Protein AF-A0A850CGN0-F1 (afdb_monomer_lite)

Organism: NCBI:txid1076443

pLDDT: mean 95.39, std 3.35, range [82.81, 98.62]

Secondary structure (DSSP, 8-state):
-EEE-SSS-EEEETTEE----TTHHHHHHHHHHHSTTSPEEHHHHHHHHHTT---TTHHHHHHHHHHHHHHHHHHTT---EEEETTEEEE---TTSBHHHHHHHHHHHHHHHHHTT-HHHHHHHHHHHHTT--SSTTTT--SHHHHHHHHHHHHHHHHHHHHHHHHHHHH-

InterPro domains:
  IPR005158 Bacterial transcriptional activator domain [PF03704] (97-170)
  IPR011990 Tetratricopeptide-like helical domain superfamily [G3DSA:1.25.40.10] (95-171)
  IPR011990 Tetratricopeptide-like helical domain superfamily [SSF48452] (92-170)
  IPR016032 Signal transduction response regulator, C-terminal effector [SSF46894] (2-90)
  IPR036388 Winged helix-like DNA-binding domain superfamily [G3DSA:1.10.10.10] (1-93)
  IPR051677 AfsR/DnrI/RedD regulatory protein [PTHR35807] (2-170)

Radius of gyration: 17.76 Å; chains: 1; bounding box: 46×35×52 Å

Sequence (171 aa):
MDFGILGPLQLAWDGLPVPLPGRTLPRLFAVLLLEPGSVIPLHRLVDAVWDDDPPATAKRQIQNTVATARGLLLRAGTSELETVGDGYRLRVGPEKLDSLRFQRAARIAREQVAASEPEAALESLREALDLWRGPALAGLTGRLIEAGALRWDEERAAAEEARAELELRLA

Structure (mmCIF, N/CA/C/O backbone):
data_AF-A0A850CGN0-F1
#
_entry.id   AF-A0A850CGN0-F1
#
loop_
_atom_site.group_PDB
_atom_site.id
_atom_site.type_symbol
_atom_site.label_atom_id
_atom_site.label_alt_id
_atom_site.label_comp_id
_atom_site.label_asym_id
_atom_site.label_entity_id
_atom_site.label_seq_id
_atom_site.pdbx_PDB_ins_code
_atom_site.Cartn_x
_atom_site.Cartn_y
_atom_site.Cartn_z
_atom_site.occupancy
_atom_site.B_iso_or_equiv
_atom_site.auth_seq_id
_atom_site.auth_comp_id
_atom_site.auth_asym_id
_atom_site.auth_atom_id
_atom_site.pdbx_PDB_model_num
ATOM 1 N N . MET A 1 1 ? 2.642 14.348 -3.527 1.00 91.62 1 MET A N 1
ATOM 2 C CA . MET A 1 1 ? 2.214 13.058 -4.097 1.00 91.62 1 MET A CA 1
ATOM 3 C C . MET A 1 1 ? 1.645 12.211 -2.977 1.00 91.62 1 MET A C 1
ATOM 5 O O . MET A 1 1 ? 2.331 12.038 -1.974 1.00 91.62 1 MET A O 1
ATOM 9 N N . ASP A 1 2 ? 0.423 11.733 -3.151 1.00 94.75 2 ASP A N 1
ATOM 10 C CA . ASP A 1 2 ? -0.291 10.829 -2.256 1.00 94.75 2 ASP A CA 1
ATOM 11 C C . ASP A 1 2 ? -0.585 9.532 -3.023 1.00 94.75 2 ASP A C 1
ATOM 13 O O . ASP A 1 2 ? -0.814 9.547 -4.236 1.00 94.75 2 ASP A O 1
ATOM 17 N N . PHE A 1 3 ? -0.524 8.409 -2.321 1.00 97.44 3 PHE A N 1
ATOM 18 C CA . PHE A 1 3 ? -0.605 7.064 -2.871 1.00 97.44 3 PHE A CA 1
ATOM 19 C C . PHE A 1 3 ? -1.721 6.289 -2.180 1.00 97.44 3 PHE A C 1
ATOM 21 O O . PHE A 1 3 ? -1.909 6.400 -0.966 1.00 97.44 3 PHE A O 1
ATOM 28 N N . GLY A 1 4 ? -2.428 5.476 -2.957 1.00 97.88 4 GLY A N 1
ATOM 29 C CA . GLY A 1 4 ? -3.503 4.645 -2.452 1.00 97.88 4 GLY A CA 1
ATOM 30 C C . GLY A 1 4 ? -3.446 3.220 -2.982 1.00 97.88 4 GLY A C 1
ATOM 31 O O . GLY A 1 4 ? -3.574 3.020 -4.191 1.00 97.88 4 GLY A O 1
ATOM 32 N N . ILE A 1 5 ? -3.323 2.242 -2.086 1.00 98.38 5 ILE A N 1
ATOM 33 C CA . ILE A 1 5 ? -3.347 0.803 -2.391 1.00 98.38 5 ILE A CA 1
ATOM 34 C C . ILE A 1 5 ? -4.506 0.050 -1.720 1.00 98.38 5 ILE A C 1
ATOM 36 O O . ILE A 1 5 ? -4.766 -1.092 -2.093 1.00 98.38 5 ILE A O 1
ATOM 40 N N . LEU A 1 6 ? -5.223 0.673 -0.777 1.00 98.50 6 LEU A N 1
ATOM 41 C CA . LEU A 1 6 ? -6.390 0.099 -0.093 1.00 98.50 6 LEU A CA 1
ATOM 42 C C . LEU A 1 6 ? -7.649 0.236 -0.966 1.00 98.50 6 LEU A C 1
ATOM 44 O O . LEU A 1 6 ? -8.548 1.029 -0.697 1.00 98.50 6 LEU A O 1
ATOM 48 N N . GLY A 1 7 ? -7.652 -0.456 -2.099 1.00 98.38 7 GLY A N 1
ATOM 49 C CA . GLY A 1 7 ? -8.590 -0.287 -3.208 1.00 98.38 7 GLY A CA 1
ATOM 50 C C . GLY A 1 7 ? -7.841 -0.285 -4.545 1.00 98.38 7 GLY A C 1
ATOM 51 O O . GLY A 1 7 ? -6.641 -0.575 -4.576 1.00 98.38 7 GLY A O 1
ATOM 52 N N . PRO A 1 8 ? -8.485 0.107 -5.660 1.00 97.69 8 PRO A N 1
ATOM 53 C CA . PRO A 1 8 ? -7.776 0.323 -6.918 1.00 97.69 8 PRO A CA 1
ATOM 54 C C . PRO A 1 8 ? -6.591 1.279 -6.735 1.00 97.69 8 PRO A C 1
ATOM 56 O O . PRO A 1 8 ? -6.712 2.301 -6.043 1.00 97.69 8 PRO A O 1
ATOM 59 N N . LEU A 1 9 ? -5.456 0.955 -7.365 1.00 98.12 9 LEU A N 1
ATOM 60 C CA . LEU A 1 9 ? -4.240 1.763 -7.270 1.00 98.12 9 LEU A CA 1
ATOM 61 C C . LEU A 1 9 ? -4.525 3.209 -7.700 1.00 98.12 9 LEU A C 1
ATOM 63 O O . LEU A 1 9 ? -4.969 3.457 -8.822 1.00 98.12 9 LEU A O 1
ATOM 67 N N . GLN A 1 10 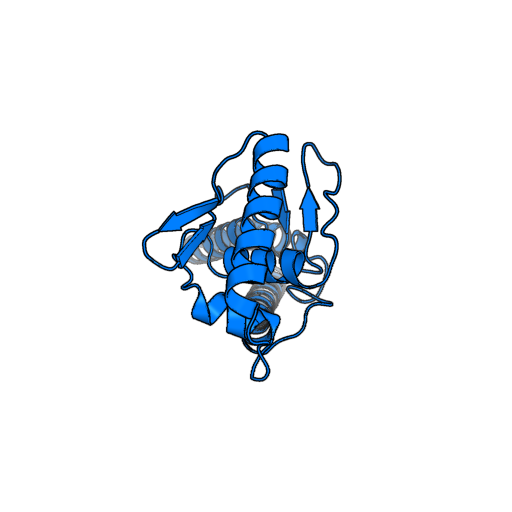? -4.227 4.161 -6.820 1.00 96.69 10 GLN A N 1
ATOM 68 C CA . GLN A 1 10 ? -4.383 5.589 -7.082 1.00 96.69 10 GLN A CA 1
ATOM 69 C C . GLN A 1 10 ? -3.118 6.356 -6.715 1.00 96.69 10 GLN A C 1
ATOM 71 O O . GLN A 1 10 ? -2.491 6.103 -5.689 1.00 96.69 10 GLN A O 1
ATOM 76 N N . LEU A 1 11 ? -2.769 7.322 -7.561 1.00 96.00 11 LEU A N 1
ATOM 77 C CA . LEU A 1 11 ? -1.789 8.360 -7.271 1.00 96.00 11 LEU A CA 1
ATOM 78 C C . LEU A 1 11 ? -2.486 9.705 -7.431 1.00 96.00 11 LEU A C 1
ATOM 80 O O . LEU A 1 11 ? -3.244 9.899 -8.385 1.00 96.00 11 LEU A O 1
ATOM 84 N N . ALA A 1 12 ? -2.200 10.634 -6.530 1.00 94.62 12 ALA A N 1
ATOM 85 C CA . ALA A 1 12 ? -2.693 11.998 -6.603 1.00 94.62 12 ALA A CA 1
ATOM 86 C C . ALA A 1 12 ? -1.579 13.007 -6.315 1.00 94.62 12 ALA A C 1
ATOM 88 O O . ALA A 1 12 ? -0.676 12.769 -5.509 1.00 94.62 12 ALA A O 1
ATOM 89 N N . TRP A 1 13 ? -1.648 14.162 -6.964 1.00 93.12 13 TRP A N 1
ATOM 90 C CA . TRP A 1 13 ? -0.795 15.306 -6.673 1.00 93.12 13 TRP A CA 1
ATOM 91 C C . TRP A 1 13 ? -1.665 16.552 -6.556 1.00 93.12 13 TRP A C 1
ATOM 93 O O . TRP A 1 13 ? -2.473 16.821 -7.439 1.00 93.12 13 TRP A O 1
ATOM 103 N N . ASP A 1 14 ? -1.549 17.253 -5.426 1.00 90.75 14 ASP A N 1
ATOM 104 C CA . ASP A 1 14 ? -2.392 18.397 -5.059 1.00 90.75 14 ASP A CA 1
ATOM 105 C C . ASP A 1 14 ? -3.897 18.097 -5.211 1.00 90.75 14 ASP A C 1
ATOM 107 O O . ASP A 1 14 ? -4.679 18.895 -5.719 1.00 90.75 14 ASP A O 1
ATOM 111 N N . GLY A 1 15 ? -4.293 16.886 -4.794 1.00 89.62 15 GLY A N 1
ATOM 112 C CA . GLY A 1 15 ? -5.669 16.385 -4.870 1.00 89.62 15 GLY A CA 1
ATOM 113 C C . GLY A 1 15 ? -6.122 15.927 -6.262 1.00 89.62 15 GLY A C 1
ATOM 114 O O . GLY A 1 15 ? -7.203 15.357 -6.387 1.00 89.62 15 GLY A O 1
ATOM 115 N N . LEU A 1 16 ? -5.310 16.122 -7.304 1.00 91.69 16 LEU A N 1
ATOM 116 C CA . LEU A 1 16 ? -5.644 15.731 -8.672 1.00 91.69 16 LEU A CA 1
ATOM 117 C C . LEU A 1 16 ? -5.103 14.333 -9.006 1.00 91.69 16 LEU A C 1
ATOM 119 O O . LEU A 1 16 ? -3.930 14.058 -8.736 1.00 91.69 16 LEU A O 1
ATOM 123 N N . PRO A 1 17 ? -5.907 13.452 -9.633 1.00 92.81 17 PRO A N 1
ATOM 124 C CA . PRO A 1 17 ? -5.445 12.134 -10.057 1.00 92.81 17 PRO A CA 1
ATOM 125 C C . PRO A 1 17 ? -4.271 12.209 -11.039 1.00 92.81 17 PRO A C 1
ATOM 127 O O . PRO A 1 17 ? -4.301 12.964 -12.011 1.00 92.81 17 PRO A O 1
ATOM 130 N N . VAL A 1 18 ? -3.261 11.365 -10.826 1.00 93.56 18 VAL A N 1
ATOM 131 C CA . VAL A 1 18 ? -2.123 11.184 -11.734 1.00 93.56 18 VAL A CA 1
ATOM 132 C C . VAL A 1 18 ? -2.347 9.912 -12.561 1.00 93.56 18 VAL A C 1
ATOM 134 O O . VAL A 1 18 ? -2.350 8.815 -11.998 1.00 93.56 18 VAL A O 1
ATOM 137 N N . PRO A 1 19 ? -2.517 10.012 -13.894 1.00 91.56 19 PRO A N 1
ATOM 138 C CA . PRO A 1 19 ? -2.710 8.841 -14.741 1.00 91.56 19 PRO A CA 1
ATOM 139 C C . PRO A 1 19 ? -1.497 7.908 -14.733 1.00 91.56 19 PRO A C 1
ATOM 141 O O . PRO A 1 19 ? -0.351 8.348 -14.843 1.00 91.56 19 PRO A O 1
ATOM 144 N N . LEU A 1 20 ? -1.767 6.604 -14.692 1.00 93.62 20 LEU A N 1
ATOM 145 C CA . LEU A 1 20 ? -0.767 5.543 -14.779 1.00 93.62 20 LEU A CA 1
ATOM 146 C C . LEU A 1 20 ? -0.921 4.785 -16.105 1.00 93.62 20 LEU A C 1
ATOM 148 O O . LEU A 1 20 ? -1.579 3.745 -16.144 1.00 93.62 20 LEU A O 1
ATOM 152 N N . PRO A 1 21 ? -0.373 5.303 -17.219 1.00 89.50 21 PRO A N 1
ATOM 153 C CA . PRO A 1 21 ? -0.543 4.675 -18.521 1.00 89.50 21 PRO A CA 1
ATOM 154 C C . PRO A 1 21 ? 0.196 3.338 -18.634 1.00 89.50 21 PRO A C 1
ATOM 156 O O . PRO A 1 21 ? 1.272 3.129 -18.068 1.00 89.50 21 PRO A O 1
ATOM 159 N N . GLY A 1 22 ? -0.351 2.466 -19.480 1.00 90.38 22 GLY A N 1
ATOM 160 C CA . GLY A 1 22 ? 0.255 1.184 -19.818 1.00 90.38 22 GLY A CA 1
ATOM 161 C C . GLY A 1 22 ? 0.178 0.155 -18.690 1.00 90.38 22 GLY A C 1
ATOM 162 O O . GLY A 1 22 ? -0.403 0.376 -17.633 1.00 90.38 22 GLY A O 1
ATOM 163 N N . ARG A 1 23 ? 0.762 -1.020 -18.938 1.00 89.44 23 ARG A N 1
ATOM 164 C CA . ARG A 1 23 ? 0.654 -2.162 -18.017 1.00 89.44 23 ARG A CA 1
ATOM 165 C C . ARG A 1 23 ? 1.739 -2.209 -16.941 1.00 89.44 23 ARG A C 1
ATOM 167 O O . ARG A 1 23 ? 1.517 -2.805 -15.892 1.00 89.44 23 ARG A O 1
ATOM 174 N N . THR A 1 24 ? 2.915 -1.650 -17.231 1.00 94.06 24 THR A N 1
ATOM 175 C CA . THR A 1 24 ? 4.124 -1.816 -16.409 1.00 94.06 24 THR A CA 1
ATOM 176 C C . THR A 1 24 ? 4.192 -0.790 -15.289 1.00 94.06 24 THR A C 1
ATOM 178 O O . THR A 1 24 ? 4.579 -1.128 -14.178 1.00 94.06 24 THR A O 1
ATOM 181 N N . LEU A 1 25 ? 3.782 0.450 -15.557 1.00 95.81 25 LEU A N 1
ATOM 182 C CA . LEU A 1 25 ? 3.844 1.548 -14.600 1.00 95.81 25 LEU A CA 1
ATOM 183 C C . LEU A 1 25 ? 2.954 1.342 -13.361 1.00 95.81 25 LEU A C 1
ATOM 185 O O . LEU A 1 25 ? 3.491 1.454 -12.258 1.00 95.81 25 LEU A O 1
ATOM 189 N N . PRO A 1 26 ? 1.653 1.000 -13.477 1.00 96.44 26 PRO A N 1
ATOM 190 C CA . PRO A 1 26 ? 0.844 0.716 -12.293 1.00 96.44 26 PRO A CA 1
ATOM 191 C C . PRO A 1 26 ? 1.370 -0.488 -11.505 1.00 96.44 26 PRO A C 1
ATOM 193 O O . PRO A 1 26 ? 1.420 -0.435 -10.282 1.00 96.44 26 PRO A O 1
ATOM 196 N N . ARG A 1 27 ? 1.858 -1.537 -12.181 1.00 96.31 27 ARG A N 1
ATOM 197 C CA . ARG A 1 27 ? 2.465 -2.699 -11.511 1.00 96.31 27 ARG A CA 1
ATOM 198 C C . ARG A 1 27 ? 3.752 -2.338 -10.769 1.00 96.31 27 ARG A C 1
ATOM 200 O O . ARG A 1 27 ? 3.916 -2.739 -9.626 1.00 96.31 27 ARG A O 1
ATOM 207 N N . LEU A 1 28 ? 4.627 -1.528 -11.369 1.00 96.25 28 LEU A N 1
ATOM 208 C CA . LEU A 1 28 ? 5.837 -1.028 -10.711 1.00 96.25 28 LEU A CA 1
ATOM 209 C C . LEU A 1 28 ? 5.493 -0.301 -9.403 1.00 96.25 28 LEU A C 1
ATOM 211 O O . LEU A 1 28 ? 6.085 -0.599 -8.369 1.00 96.25 28 LEU A O 1
ATOM 215 N N . PHE A 1 29 ? 4.532 0.627 -9.441 1.00 97.12 29 PHE A N 1
ATOM 216 C CA . PHE A 1 29 ? 4.096 1.336 -8.239 1.00 97.12 29 PHE A CA 1
ATOM 217 C C . PHE A 1 29 ? 3.452 0.398 -7.221 1.00 97.12 29 PHE A C 1
ATOM 219 O O . PHE A 1 29 ? 3.810 0.474 -6.054 1.00 97.12 29 PHE A O 1
ATOM 226 N N . ALA A 1 30 ? 2.570 -0.509 -7.645 1.00 97.44 30 ALA A N 1
ATOM 227 C CA . ALA A 1 30 ? 1.932 -1.475 -6.755 1.00 97.44 30 ALA A CA 1
ATOM 228 C C . ALA A 1 30 ? 2.962 -2.258 -5.927 1.00 97.44 30 ALA A C 1
ATOM 230 O O . ALA A 1 30 ? 2.885 -2.271 -4.705 1.00 97.44 30 ALA A O 1
ATOM 231 N N . VAL A 1 31 ? 3.984 -2.826 -6.572 1.00 96.69 31 VAL A N 1
ATOM 232 C CA . VAL A 1 31 ? 5.023 -3.606 -5.881 1.00 96.69 31 VAL A CA 1
ATOM 233 C C . VAL A 1 31 ? 5.847 -2.754 -4.922 1.00 96.69 31 VAL A C 1
ATOM 235 O O . VAL A 1 31 ? 6.117 -3.171 -3.800 1.00 96.69 31 VAL A O 1
ATOM 238 N N . LEU A 1 32 ? 6.245 -1.556 -5.351 1.00 97.00 32 LEU A N 1
ATOM 239 C CA . LEU A 1 32 ? 7.034 -0.648 -4.519 1.00 97.00 32 LEU A CA 1
ATOM 240 C C . LEU A 1 32 ? 6.237 -0.117 -3.316 1.00 97.00 32 LEU A C 1
ATOM 242 O O . LEU A 1 32 ? 6.823 0.145 -2.271 1.00 97.00 32 LEU A O 1
ATOM 246 N N . LEU A 1 33 ? 4.921 0.050 -3.459 1.00 97.50 33 LEU A N 1
ATOM 247 C CA . LEU A 1 33 ? 4.027 0.556 -2.413 1.00 97.50 33 LEU A CA 1
ATOM 248 C C . LEU A 1 33 ? 3.526 -0.541 -1.466 1.00 97.50 33 LEU A C 1
ATOM 250 O O . LEU A 1 33 ? 3.124 -0.222 -0.353 1.00 97.50 33 LEU A O 1
ATOM 254 N N . LEU A 1 34 ? 3.569 -1.814 -1.872 1.00 96.62 34 LEU A N 1
ATOM 255 C CA . LEU A 1 34 ? 3.325 -2.951 -0.977 1.00 96.62 34 LEU A CA 1
ATOM 256 C C . LEU A 1 34 ? 4.417 -3.086 0.096 1.00 96.62 34 LEU A C 1
ATOM 258 O O . LEU A 1 34 ? 4.138 -3.550 1.198 1.00 96.62 34 LEU A O 1
ATOM 262 N N . GLU A 1 35 ? 5.645 -2.663 -0.212 1.00 93.25 35 GLU A N 1
ATOM 263 C CA . GLU A 1 35 ? 6.789 -2.674 0.706 1.00 93.25 35 GLU A CA 1
ATOM 264 C C . GLU A 1 35 ? 7.497 -1.298 0.696 1.00 93.25 35 GLU A C 1
ATOM 266 O O . GLU A 1 35 ? 8.640 -1.180 0.234 1.00 93.25 35 GLU A O 1
ATOM 271 N N . PRO A 1 36 ? 6.831 -0.227 1.177 1.00 94.56 36 PRO A N 1
ATOM 272 C CA . PRO A 1 36 ? 7.339 1.136 1.061 1.00 94.56 36 PRO A CA 1
ATOM 273 C C . PRO A 1 36 ? 8.664 1.289 1.822 1.00 94.56 36 PRO A C 1
ATOM 275 O O . PRO A 1 36 ? 8.798 0.878 2.972 1.00 94.56 36 PRO A O 1
ATOM 278 N N . GLY A 1 37 ? 9.665 1.891 1.178 1.00 95.12 37 GLY A N 1
ATOM 279 C CA . GLY A 1 37 ? 11.010 2.073 1.732 1.00 95.12 37 GLY A CA 1
ATOM 280 C C . GLY A 1 37 ? 11.936 0.851 1.636 1.00 95.12 37 GLY A C 1
ATOM 281 O O . GLY A 1 37 ? 13.143 0.997 1.852 1.00 95.12 37 GLY A O 1
ATOM 282 N N . SER A 1 38 ? 11.442 -0.323 1.239 1.00 96.12 38 SER A N 1
ATOM 283 C CA . SER A 1 38 ? 12.278 -1.504 0.988 1.00 96.12 38 SER A CA 1
ATOM 284 C C . SER A 1 38 ? 12.977 -1.433 -0.372 1.00 96.12 38 SER A C 1
ATOM 286 O O . SER A 1 38 ? 12.519 -0.763 -1.298 1.00 96.12 38 SER A O 1
ATOM 288 N N . VAL A 1 39 ? 14.123 -2.112 -0.500 1.00 97.81 39 VAL A N 1
ATOM 289 C CA . VAL A 1 39 ? 14.760 -2.314 -1.812 1.00 97.81 39 VAL A CA 1
ATOM 290 C C . VAL A 1 39 ? 14.112 -3.518 -2.469 1.00 97.81 39 VAL A C 1
ATOM 292 O O . VAL A 1 39 ? 14.206 -4.628 -1.952 1.00 97.81 39 VAL A O 1
ATOM 295 N N . ILE A 1 40 ? 13.498 -3.300 -3.625 1.00 97.12 40 ILE A N 1
ATOM 296 C CA . ILE A 1 40 ? 12.935 -4.356 -4.456 1.00 97.12 40 ILE A CA 1
ATOM 297 C C . ILE A 1 40 ? 13.930 -4.672 -5.577 1.00 97.12 40 ILE A C 1
ATOM 299 O O . ILE A 1 40 ? 14.204 -3.798 -6.408 1.00 97.12 40 ILE A O 1
ATOM 303 N N . PRO A 1 41 ? 14.488 -5.895 -5.625 1.00 96.88 41 PRO A N 1
ATOM 304 C CA . PRO A 1 41 ? 15.399 -6.295 -6.689 1.00 96.88 41 PRO A CA 1
ATOM 305 C C . PRO A 1 41 ? 14.742 -6.217 -8.068 1.00 96.88 41 PRO A C 1
ATOM 307 O O . PRO A 1 41 ? 13.553 -6.503 -8.224 1.00 96.88 41 PRO A O 1
ATOM 310 N N . LEU A 1 42 ? 15.530 -5.898 -9.096 1.00 95.56 42 LEU A N 1
ATOM 311 C CA . LEU A 1 42 ? 15.036 -5.805 -10.471 1.00 95.56 42 LEU A CA 1
ATOM 312 C C . LEU A 1 42 ? 14.338 -7.089 -10.949 1.00 95.56 42 LEU A C 1
ATOM 314 O O . LEU A 1 42 ? 13.329 -6.987 -11.640 1.00 95.56 42 LEU A O 1
ATOM 318 N N . HIS A 1 43 ? 14.854 -8.275 -10.607 1.00 93.19 43 HIS A N 1
ATOM 319 C CA . HIS A 1 43 ? 14.230 -9.541 -11.016 1.00 93.19 43 HIS A CA 1
ATOM 320 C C . HIS A 1 43 ? 12.816 -9.678 -10.433 1.00 93.19 43 HIS A C 1
ATOM 322 O O . HIS A 1 43 ? 11.887 -9.981 -11.165 1.00 93.19 43 HIS A O 1
ATOM 328 N N . ARG A 1 44 ? 12.614 -9.290 -9.169 1.00 93.44 44 ARG A N 1
ATOM 329 C CA . ARG A 1 44 ? 11.299 -9.312 -8.516 1.00 93.44 44 ARG A CA 1
ATOM 330 C C . ARG A 1 44 ? 10.311 -8.332 -9.163 1.00 93.44 44 ARG A C 1
ATOM 332 O O . ARG A 1 44 ? 9.116 -8.606 -9.223 1.00 93.44 44 ARG A O 1
ATOM 339 N N . LEU A 1 45 ? 10.799 -7.199 -9.681 1.00 94.62 45 LEU A N 1
ATOM 340 C CA . LEU A 1 45 ? 9.985 -6.274 -10.483 1.00 94.62 45 LEU A CA 1
ATOM 341 C C . LEU A 1 45 ? 9.634 -6.840 -11.862 1.00 94.62 45 LEU A C 1
ATOM 343 O O . LEU A 1 45 ? 8.566 -6.532 -12.382 1.00 94.62 45 LEU A O 1
ATOM 347 N N . VAL A 1 46 ? 10.523 -7.632 -12.465 1.00 94.19 46 VAL A N 1
ATOM 348 C CA . VAL A 1 46 ? 10.226 -8.364 -13.702 1.00 94.19 46 VAL A CA 1
ATOM 349 C C . VAL A 1 46 ? 9.135 -9.398 -13.428 1.00 94.19 46 VAL A C 1
ATOM 351 O O . VAL A 1 46 ? 8.097 -9.359 -14.087 1.00 94.19 46 VAL A O 1
ATOM 354 N N . ASP A 1 47 ? 9.303 -10.227 -12.404 1.00 91.38 47 ASP A N 1
ATOM 355 C CA . ASP A 1 47 ? 8.333 -11.265 -12.043 1.00 91.38 47 ASP A CA 1
ATOM 356 C C . ASP A 1 47 ? 6.956 -10.661 -11.743 1.00 91.38 47 ASP A C 1
ATOM 358 O O . ASP A 1 47 ? 5.935 -11.160 -12.190 1.00 91.38 47 ASP A O 1
ATOM 362 N N . ALA A 1 48 ? 6.891 -9.514 -11.069 1.00 90.31 48 ALA A N 1
ATOM 363 C CA . ALA A 1 48 ? 5.610 -8.871 -10.789 1.00 90.31 48 ALA A CA 1
ATOM 364 C C . ALA A 1 48 ? 4.898 -8.282 -12.023 1.00 90.31 48 ALA A C 1
ATOM 366 O O . ALA A 1 48 ? 3.713 -7.951 -11.954 1.00 90.31 48 ALA A O 1
ATOM 367 N N . VAL A 1 49 ? 5.610 -8.083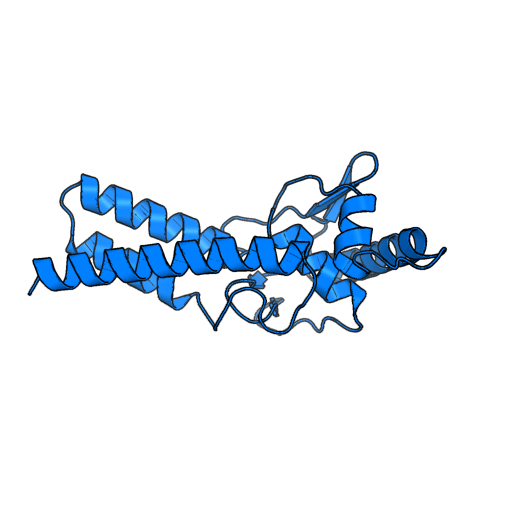 -13.134 1.00 90.50 49 VAL A N 1
ATOM 368 C CA . VAL A 1 49 ? 5.048 -7.518 -14.369 1.00 90.50 49 VAL A CA 1
ATOM 369 C C . VAL A 1 49 ? 4.704 -8.596 -15.394 1.00 90.50 49 VAL A C 1
ATOM 371 O O . VAL A 1 49 ? 3.758 -8.396 -16.162 1.00 90.50 49 VAL A O 1
ATOM 374 N N . TRP A 1 50 ? 5.458 -9.695 -15.432 1.00 91.50 50 TRP A N 1
ATOM 375 C CA . TRP A 1 50 ? 5.323 -10.753 -16.441 1.00 91.50 50 TRP A CA 1
ATOM 376 C C . TRP A 1 50 ? 5.115 -12.165 -15.873 1.00 91.50 50 TRP A C 1
ATOM 378 O O . TRP A 1 50 ? 5.002 -13.100 -16.661 1.00 91.50 50 TRP A O 1
ATOM 388 N N . ASP A 1 51 ? 5.057 -12.329 -14.550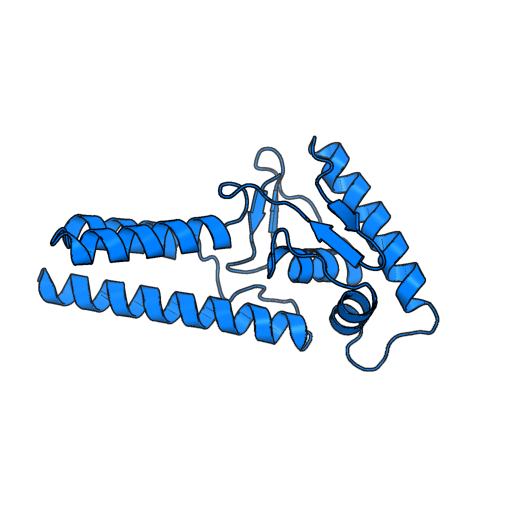 1.00 87.19 51 ASP A N 1
ATOM 389 C CA . ASP A 1 51 ? 5.054 -13.627 -13.870 1.00 87.19 51 ASP A CA 1
ATOM 390 C C . ASP A 1 51 ? 6.162 -14.543 -14.433 1.00 87.19 51 ASP A C 1
ATOM 392 O O . ASP A 1 51 ? 7.339 -14.198 -14.335 1.00 87.19 51 ASP A O 1
ATOM 396 N N . ASP A 1 52 ? 5.808 -15.675 -15.051 1.00 83.44 52 ASP A N 1
ATOM 397 C CA . ASP A 1 52 ? 6.771 -16.665 -15.564 1.00 83.44 52 ASP A CA 1
ATOM 398 C C . ASP A 1 52 ? 7.159 -16.484 -17.042 1.00 83.44 52 ASP A C 1
ATOM 400 O O . ASP A 1 52 ? 7.984 -17.247 -17.543 1.00 83.44 52 ASP A O 1
ATOM 404 N N . ASP A 1 53 ? 6.595 -15.500 -17.755 1.00 88.94 53 ASP A N 1
ATOM 405 C CA . ASP A 1 53 ? 6.845 -15.295 -19.194 1.00 88.94 53 ASP A CA 1
ATOM 406 C C . ASP A 1 53 ? 7.432 -13.901 -19.512 1.00 88.94 53 ASP A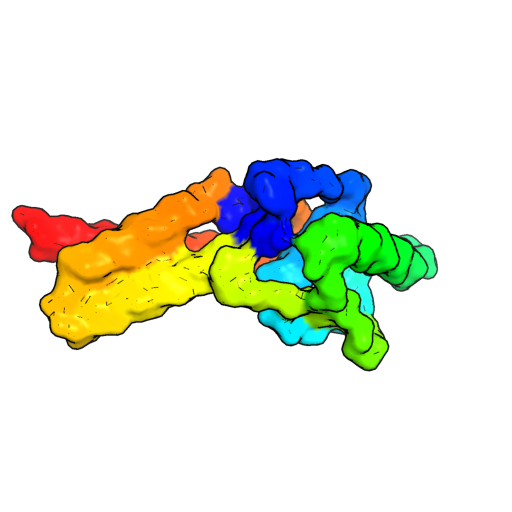 C 1
ATOM 408 O O . ASP A 1 53 ? 6.823 -13.078 -20.213 1.00 88.94 53 ASP A O 1
ATOM 412 N N . PRO A 1 54 ? 8.623 -13.563 -18.971 1.00 91.25 54 PRO A N 1
ATOM 413 C CA . PRO A 1 54 ? 9.257 -12.290 -19.260 1.00 91.25 54 PRO A CA 1
ATOM 414 C C . PRO A 1 54 ? 9.852 -12.276 -20.679 1.00 91.25 54 PRO A C 1
ATOM 416 O O . PRO A 1 54 ? 10.633 -13.155 -21.050 1.00 91.25 54 PRO A O 1
ATOM 419 N N . PRO A 1 55 ? 9.605 -11.223 -21.481 1.00 93.44 55 PRO A N 1
ATOM 420 C CA . PRO A 1 55 ? 10.284 -11.064 -22.757 1.00 93.44 55 PRO A CA 1
ATOM 421 C C . PRO A 1 55 ? 11.783 -10.830 -22.537 1.00 93.44 55 PRO A C 1
ATOM 423 O O . PRO A 1 55 ? 12.194 -10.247 -21.533 1.00 93.44 55 PRO A O 1
ATOM 426 N N . ALA A 1 56 ? 12.606 -11.114 -23.550 1.00 94.69 56 ALA A N 1
ATOM 427 C CA . ALA A 1 56 ? 14.050 -10.831 -23.516 1.00 94.69 56 ALA A CA 1
ATOM 428 C C . ALA A 1 56 ? 14.394 -9.356 -23.192 1.00 94.69 56 ALA A C 1
ATOM 430 O O . ALA A 1 56 ? 15.499 -9.034 -22.762 1.00 94.69 56 ALA A O 1
ATOM 431 N N . THR A 1 57 ? 13.440 -8.438 -23.384 1.00 95.19 57 THR A N 1
ATOM 432 C CA . THR A 1 57 ? 13.580 -7.003 -23.100 1.00 95.19 57 THR A CA 1
ATOM 433 C C . THR A 1 57 ? 13.051 -6.573 -21.726 1.00 95.19 57 THR A C 1
ATOM 435 O O . THR A 1 57 ? 13.078 -5.376 -21.435 1.00 95.19 57 THR A O 1
ATOM 438 N N . ALA A 1 58 ? 12.600 -7.492 -20.863 1.00 95.31 58 ALA A N 1
ATOM 439 C CA . ALA A 1 58 ? 11.930 -7.191 -19.592 1.00 95.31 58 ALA A CA 1
ATOM 440 C C . ALA A 1 58 ? 12.721 -6.215 -18.707 1.00 95.31 58 ALA A C 1
ATOM 442 O O . ALA A 1 58 ? 12.208 -5.166 -18.319 1.00 95.31 58 ALA A O 1
ATOM 443 N N . LYS A 1 59 ? 14.016 -6.481 -18.490 1.00 94.56 59 LYS A N 1
ATOM 444 C CA . LYS A 1 59 ? 14.919 -5.589 -17.740 1.00 94.56 59 LYS A CA 1
ATOM 445 C C . LYS A 1 59 ? 14.916 -4.157 -18.282 1.00 94.56 59 LYS A C 1
ATOM 447 O O . LYS A 1 59 ? 14.778 -3.203 -17.518 1.00 94.56 59 LYS A O 1
ATOM 452 N N . ARG A 1 60 ? 15.038 -4.002 -19.603 1.00 95.75 60 ARG A N 1
ATOM 453 C CA . ARG A 1 60 ? 15.032 -2.688 -20.260 1.00 95.75 60 ARG A CA 1
ATOM 454 C C . ARG A 1 60 ? 13.669 -2.007 -20.125 1.00 95.75 60 ARG A C 1
ATOM 456 O O . ARG A 1 60 ? 13.607 -0.801 -19.913 1.00 95.75 60 ARG A O 1
ATOM 463 N N . GLN A 1 61 ? 12.580 -2.769 -20.210 1.00 96.31 61 GLN A N 1
ATOM 464 C CA . GLN A 1 61 ? 11.228 -2.246 -20.022 1.00 96.31 61 GLN A CA 1
ATOM 465 C C . GLN A 1 61 ? 10.997 -1.754 -18.583 1.00 96.31 61 GLN A C 1
ATOM 467 O O . GLN A 1 61 ? 10.419 -0.680 -18.412 1.00 96.31 61 GLN A O 1
ATOM 472 N N . ILE A 1 62 ? 11.502 -2.453 -17.558 1.00 96.44 62 ILE A N 1
ATOM 473 C CA . ILE A 1 62 ? 11.464 -1.963 -16.167 1.00 96.44 62 ILE A CA 1
ATOM 474 C C . ILE A 1 62 ? 12.266 -0.673 -16.023 1.00 96.44 62 ILE A C 1
ATOM 476 O O . ILE A 1 62 ? 11.747 0.300 -15.489 1.00 96.44 62 ILE A O 1
ATOM 480 N N . GLN A 1 63 ? 13.488 -0.614 -16.552 1.00 95.94 63 GLN A N 1
ATOM 481 C CA . GLN A 1 63 ? 14.318 0.595 -16.486 1.00 95.94 63 GLN A CA 1
ATOM 482 C C . GLN A 1 63 ? 13.639 1.808 -17.140 1.00 95.94 63 GLN A C 1
ATOM 484 O O . GLN A 1 63 ? 13.621 2.892 -16.555 1.00 95.94 63 GLN A O 1
ATOM 489 N N . ASN A 1 64 ? 13.021 1.621 -18.310 1.00 96.69 64 ASN A N 1
ATOM 490 C CA . ASN A 1 64 ? 12.227 2.662 -18.967 1.00 96.69 64 ASN A CA 1
ATOM 491 C C . ASN A 1 64 ? 11.023 3.076 -18.109 1.00 96.69 64 ASN A C 1
ATOM 493 O O . ASN A 1 64 ? 10.762 4.264 -17.946 1.00 96.69 64 ASN A O 1
ATOM 497 N N . THR A 1 65 ? 10.323 2.104 -17.518 1.00 96.81 65 THR A N 1
ATOM 498 C CA . THR A 1 65 ? 9.177 2.357 -16.632 1.00 96.81 65 THR A CA 1
ATOM 499 C C . THR A 1 65 ? 9.602 3.142 -15.387 1.00 96.81 65 THR A C 1
ATOM 501 O O . THR A 1 65 ? 8.916 4.081 -14.994 1.00 96.81 65 THR A O 1
ATOM 504 N N . VAL A 1 66 ? 10.766 2.836 -14.805 1.00 96.94 66 VAL A N 1
ATOM 505 C CA . VAL A 1 66 ? 11.352 3.592 -13.686 1.00 96.94 66 VAL A CA 1
ATOM 506 C C . VAL A 1 66 ? 11.694 5.021 -14.104 1.00 96.94 66 VAL A C 1
ATOM 508 O O . VAL A 1 66 ? 11.438 5.951 -13.342 1.00 96.94 66 VAL A O 1
ATOM 511 N N . ALA A 1 67 ? 12.238 5.230 -15.305 1.00 96.69 67 ALA A N 1
ATOM 512 C CA . ALA A 1 67 ? 12.498 6.575 -15.814 1.00 96.69 67 ALA A CA 1
ATOM 513 C C . ALA A 1 67 ? 11.196 7.386 -15.953 1.00 96.69 67 ALA A C 1
ATOM 515 O O . ALA A 1 67 ? 11.140 8.538 -15.522 1.00 96.69 67 ALA A O 1
ATOM 516 N N . THR A 1 68 ? 10.126 6.772 -16.468 1.00 96.31 68 THR A N 1
ATOM 517 C CA . THR A 1 68 ? 8.789 7.384 -16.514 1.00 96.31 68 THR A CA 1
ATOM 518 C C . THR A 1 68 ? 8.260 7.696 -15.113 1.00 96.31 68 THR A C 1
ATOM 520 O O . THR A 1 68 ? 7.808 8.815 -14.874 1.00 96.31 68 THR A O 1
ATOM 523 N N . ALA A 1 69 ? 8.365 6.756 -14.170 1.00 96.00 69 ALA A N 1
ATOM 524 C CA . ALA A 1 69 ? 7.935 6.945 -12.785 1.00 96.00 69 ALA A CA 1
ATOM 525 C C . ALA A 1 69 ? 8.676 8.107 -12.108 1.00 96.00 69 ALA A C 1
ATOM 527 O O . ALA A 1 69 ? 8.046 8.962 -11.491 1.00 96.00 69 ALA A O 1
ATOM 528 N N . ARG A 1 70 ? 9.999 8.203 -12.288 1.00 96.50 70 ARG A N 1
ATOM 529 C CA . ARG A 1 70 ? 10.803 9.335 -11.800 1.00 96.50 70 ARG A CA 1
ATOM 530 C C . ARG A 1 70 ? 10.350 10.662 -12.389 1.00 96.50 70 ARG A C 1
ATOM 532 O O . ARG A 1 70 ? 10.265 11.640 -11.659 1.00 96.50 70 ARG A O 1
ATOM 539 N N . GLY A 1 71 ? 10.027 10.697 -13.682 1.00 94.62 71 GLY A N 1
ATOM 540 C CA . GLY A 1 71 ? 9.482 11.893 -14.322 1.00 94.62 71 GLY A CA 1
ATOM 541 C C . GLY A 1 71 ? 8.153 12.344 -13.706 1.00 94.62 71 GLY A C 1
ATOM 542 O O . GLY A 1 71 ? 7.955 13.539 -13.498 1.00 94.62 71 GLY A O 1
ATOM 543 N N . LEU A 1 72 ? 7.262 11.403 -13.373 1.00 93.25 72 LEU A N 1
ATOM 544 C CA . LEU A 1 72 ? 5.993 11.699 -12.695 1.00 93.25 72 LEU A CA 1
ATOM 545 C C . LEU A 1 72 ? 6.206 12.208 -11.266 1.00 93.25 72 LEU A C 1
ATOM 547 O O . LEU A 1 72 ? 5.615 13.212 -10.880 1.00 93.25 72 LEU A O 1
ATOM 551 N N . LEU A 1 73 ? 7.074 11.542 -10.504 1.00 92.50 73 LEU A N 1
ATOM 552 C CA . LEU A 1 73 ? 7.412 11.932 -9.136 1.00 92.50 73 LEU A CA 1
ATOM 553 C C . LEU A 1 73 ? 8.044 13.329 -9.099 1.00 92.50 73 LEU A C 1
ATOM 555 O O . LEU A 1 73 ? 7.605 14.178 -8.324 1.00 92.50 73 LEU A O 1
ATOM 559 N N . LEU A 1 74 ? 8.996 13.605 -9.996 1.00 92.06 74 LEU A N 1
ATOM 560 C CA . LEU A 1 74 ? 9.690 14.891 -10.051 1.00 92.06 74 LEU A CA 1
ATOM 561 C C . LEU A 1 74 ? 8.734 16.045 -10.362 1.00 92.06 74 LEU A C 1
ATOM 563 O O . LEU A 1 74 ? 8.833 17.106 -9.752 1.00 92.06 74 LEU A O 1
ATOM 567 N N . ARG A 1 75 ? 7.776 15.834 -11.273 1.00 87.94 75 ARG A N 1
ATOM 568 C CA . ARG A 1 75 ? 6.720 16.818 -11.570 1.00 87.94 75 ARG A CA 1
ATOM 569 C C . ARG A 1 75 ? 5.847 17.125 -10.357 1.00 87.94 75 ARG A C 1
ATOM 571 O O . ARG A 1 75 ? 5.395 18.251 -10.227 1.00 87.94 75 ARG A O 1
ATOM 578 N N . ALA A 1 76 ? 5.667 16.150 -9.472 1.00 84.31 76 ALA A N 1
ATOM 579 C CA . ALA A 1 76 ? 4.963 16.309 -8.206 1.00 84.31 76 ALA A CA 1
ATOM 580 C C . ALA A 1 76 ? 5.864 16.795 -7.051 1.00 84.31 76 ALA A C 1
ATOM 582 O O . ALA A 1 76 ? 5.477 16.690 -5.885 1.00 84.31 76 ALA A O 1
ATOM 583 N N . GLY A 1 77 ? 7.078 17.274 -7.355 1.00 82.81 77 GLY A N 1
ATOM 584 C CA . GLY A 1 77 ? 8.011 17.841 -6.380 1.00 82.81 77 GLY A CA 1
ATOM 585 C C . GLY A 1 77 ? 8.744 16.816 -5.511 1.00 82.81 77 GLY A C 1
ATOM 586 O O . GLY A 1 77 ? 9.247 17.179 -4.452 1.00 82.81 77 GLY A O 1
ATOM 587 N N . THR A 1 78 ? 8.804 15.543 -5.914 1.00 83.75 78 THR A N 1
ATOM 588 C CA . THR A 1 78 ? 9.444 14.468 -5.138 1.00 83.75 78 THR A CA 1
ATOM 589 C C . THR A 1 78 ? 10.412 13.636 -5.988 1.00 83.75 78 THR A C 1
ATOM 591 O O . THR A 1 78 ? 10.196 13.411 -7.174 1.00 83.75 78 THR A O 1
ATOM 594 N N . SER A 1 79 ? 11.508 13.165 -5.395 1.00 84.50 79 SER A N 1
ATOM 595 C CA . SER A 1 79 ? 12.543 12.360 -6.066 1.00 84.50 79 SER A CA 1
ATOM 596 C C . SER A 1 79 ? 12.809 11.026 -5.360 1.00 84.50 79 SER A C 1
ATOM 598 O O . SER A 1 79 ? 13.873 10.434 -5.515 1.00 84.50 79 SER A O 1
ATOM 600 N N . GLU A 1 80 ? 11.822 10.518 -4.623 1.00 91.19 80 GLU A N 1
ATOM 601 C CA . GLU A 1 80 ? 11.966 9.416 -3.656 1.00 91.19 80 GLU A CA 1
ATOM 602 C C . GLU A 1 80 ? 12.082 8.004 -4.276 1.00 91.19 80 GLU A C 1
ATOM 604 O O . GLU A 1 80 ? 12.062 7.009 -3.550 1.00 91.19 80 GLU A O 1
ATOM 609 N N . LEU A 1 81 ? 12.195 7.892 -5.610 1.00 96.69 81 LEU A N 1
ATOM 610 C CA . LEU A 1 81 ? 12.428 6.624 -6.317 1.00 96.69 81 LEU A CA 1
ATOM 611 C C . LEU A 1 81 ? 13.908 6.442 -6.672 1.00 96.69 81 LEU A C 1
ATOM 613 O O . LEU A 1 81 ? 14.412 6.900 -7.708 1.00 96.69 81 LEU A O 1
ATOM 617 N N . GLU A 1 82 ? 14.596 5.685 -5.836 1.00 96.31 82 GLU A N 1
ATOM 618 C CA . GLU A 1 82 ? 16.039 5.497 -5.864 1.00 96.31 82 GLU A CA 1
ATOM 619 C C . GLU A 1 82 ? 16.435 4.179 -6.518 1.00 96.31 82 GLU A C 1
ATOM 621 O O . GLU A 1 82 ? 15.692 3.200 -6.503 1.00 96.31 82 GLU A O 1
ATOM 626 N N . THR A 1 83 ? 17.635 4.160 -7.095 1.00 97.12 83 THR A N 1
ATOM 627 C CA . THR A 1 83 ? 18.307 2.919 -7.489 1.00 97.12 83 THR A CA 1
ATOM 628 C C . THR A 1 83 ? 19.289 2.567 -6.385 1.00 97.12 83 THR A C 1
ATOM 630 O O . THR A 1 83 ? 20.147 3.381 -6.052 1.00 97.12 83 THR A O 1
ATOM 633 N N . VAL A 1 84 ? 19.155 1.370 -5.821 1.00 96.69 84 VAL A N 1
ATOM 634 C CA . VAL A 1 84 ? 19.993 0.877 -4.724 1.00 96.69 84 VAL A CA 1
ATOM 635 C C . VAL A 1 84 ? 20.540 -0.481 -5.142 1.00 96.69 84 VAL A C 1
ATOM 637 O O . VAL A 1 84 ? 19.792 -1.452 -5.215 1.00 96.69 84 VAL A O 1
ATOM 640 N N . GLY A 1 85 ? 21.836 -0.539 -5.459 1.00 94.50 85 GLY A N 1
ATOM 641 C CA . GLY A 1 85 ? 22.439 -1.742 -6.037 1.00 94.50 85 GLY A CA 1
ATOM 642 C C . GLY A 1 85 ? 21.771 -2.127 -7.362 1.00 94.50 85 GLY A C 1
ATOM 643 O O . GLY A 1 85 ? 21.707 -1.318 -8.288 1.00 94.50 85 GLY A O 1
ATOM 644 N N . ASP A 1 86 ? 21.264 -3.357 -7.442 1.00 93.12 86 ASP A N 1
ATOM 645 C CA . ASP A 1 86 ? 20.523 -3.905 -8.583 1.00 93.12 86 ASP A CA 1
ATOM 646 C C . ASP A 1 86 ? 18.992 -3.777 -8.442 1.00 93.12 86 ASP A C 1
ATOM 648 O O . ASP A 1 86 ? 18.242 -4.341 -9.243 1.00 93.12 86 ASP A O 1
ATOM 652 N N . GLY A 1 87 ? 18.523 -3.035 -7.438 1.00 97.19 87 GLY A N 1
ATOM 653 C CA . GLY A 1 87 ? 17.112 -2.849 -7.134 1.00 97.19 87 GLY A CA 1
ATOM 654 C C . GLY A 1 87 ? 16.670 -1.391 -7.110 1.00 97.19 87 GLY A C 1
ATOM 655 O O . GLY A 1 87 ? 17.427 -0.451 -7.385 1.00 97.19 87 GLY A O 1
ATOM 656 N N . TYR A 1 88 ? 15.402 -1.213 -6.757 1.00 97.94 88 TYR A N 1
ATOM 657 C CA . TYR A 1 88 ? 14.761 0.088 -6.641 1.00 97.94 88 TYR A CA 1
ATOM 658 C C . TYR A 1 88 ? 14.041 0.216 -5.310 1.00 97.94 88 TYR A C 1
ATOM 660 O O . TYR A 1 88 ? 13.485 -0.750 -4.796 1.00 97.94 88 TYR A O 1
ATOM 668 N N . ARG A 1 89 ? 14.044 1.426 -4.764 1.00 97.56 89 ARG A N 1
ATOM 669 C CA . ARG A 1 89 ? 13.370 1.761 -3.514 1.00 97.56 89 ARG A CA 1
ATOM 670 C C . ARG A 1 89 ? 12.511 2.988 -3.741 1.00 97.56 89 ARG A C 1
ATOM 672 O O . ARG A 1 89 ? 13.026 3.999 -4.206 1.00 97.56 89 ARG A O 1
ATOM 679 N N . LEU A 1 90 ? 11.238 2.907 -3.373 1.00 97.50 90 LEU A N 1
ATOM 680 C CA . LEU A 1 90 ? 10.368 4.073 -3.269 1.00 97.50 90 LEU A CA 1
ATOM 681 C C . LEU A 1 90 ? 10.196 4.414 -1.793 1.00 97.50 90 LEU A C 1
ATOM 683 O O . LEU A 1 90 ? 9.630 3.615 -1.049 1.00 97.50 90 LEU A O 1
ATOM 687 N N . ARG A 1 91 ? 10.680 5.576 -1.354 1.00 95.44 91 ARG A N 1
ATOM 688 C CA . ARG A 1 91 ? 10.371 6.069 -0.007 1.00 95.44 91 ARG A CA 1
ATOM 689 C C . ARG A 1 91 ? 9.047 6.818 -0.040 1.00 95.44 91 ARG A C 1
ATOM 691 O O . ARG A 1 91 ? 8.780 7.593 -0.955 1.00 95.44 91 ARG A O 1
ATOM 698 N N . VAL A 1 92 ? 8.221 6.588 0.971 1.00 93.69 92 VAL A N 1
ATOM 699 C CA . VAL A 1 92 ? 6.926 7.253 1.106 1.00 93.69 92 VAL A CA 1
ATOM 700 C C . VAL A 1 92 ? 6.768 7.697 2.550 1.00 93.69 92 VAL A C 1
ATOM 702 O O . VAL A 1 92 ? 7.037 6.928 3.471 1.00 93.69 92 VAL A O 1
ATOM 705 N N . GLY A 1 93 ? 6.372 8.954 2.752 1.00 91.88 93 GLY A N 1
ATOM 706 C CA . GLY A 1 93 ? 6.064 9.457 4.088 1.00 91.88 93 GLY A CA 1
ATOM 707 C C . GLY A 1 93 ? 4.846 8.734 4.682 1.00 91.88 93 GLY A C 1
ATOM 708 O O . GLY A 1 93 ? 3.953 8.350 3.928 1.00 91.88 93 GLY A O 1
ATOM 709 N N . PRO A 1 94 ? 4.757 8.588 6.016 1.00 91.56 94 PRO A N 1
ATOM 710 C CA . PRO A 1 94 ? 3.674 7.843 6.669 1.00 91.56 94 PRO A CA 1
ATOM 711 C C . PRO A 1 94 ? 2.280 8.405 6.360 1.00 91.56 94 PRO A C 1
ATOM 713 O O . PRO A 1 94 ? 1.323 7.651 6.264 1.00 91.56 94 PRO A O 1
ATOM 716 N N . GLU A 1 95 ? 2.177 9.714 6.119 1.00 94.81 95 GLU A N 1
ATOM 717 C CA . GLU A 1 95 ? 0.917 10.386 5.767 1.00 94.81 95 GLU A CA 1
ATOM 718 C C . GLU A 1 95 ? 0.602 10.358 4.265 1.00 94.81 95 GLU A C 1
ATOM 720 O O . GLU A 1 95 ? -0.431 10.865 3.835 1.00 94.81 95 GLU A O 1
ATOM 725 N N . LYS A 1 96 ? 1.504 9.809 3.444 1.00 95.56 96 LYS A N 1
ATOM 726 C CA . LYS A 1 96 ? 1.409 9.830 1.978 1.00 95.56 96 LYS A CA 1
ATOM 727 C C . LYS A 1 96 ? 0.919 8.523 1.372 1.00 95.56 96 LYS A C 1
ATOM 729 O O . LYS A 1 96 ? 0.679 8.502 0.172 1.00 95.56 96 LYS A O 1
ATOM 734 N N . LEU A 1 97 ? 0.759 7.466 2.164 1.00 97.69 97 LEU A N 1
ATOM 735 C CA . LEU A 1 97 ? 0.239 6.176 1.716 1.00 97.69 97 LEU A CA 1
ATOM 736 C C . LEU A 1 97 ? -0.903 5.733 2.632 1.00 97.69 97 LEU A C 1
ATOM 738 O O . LEU A 1 97 ? -0.726 5.658 3.848 1.00 97.69 97 LEU A O 1
ATOM 742 N N . ASP A 1 98 ? -2.064 5.438 2.048 1.00 98.12 98 ASP A N 1
ATOM 743 C CA . ASP A 1 98 ? -3.256 4.995 2.783 1.00 98.12 98 ASP A CA 1
ATOM 744 C C . ASP A 1 98 ? -2.992 3.767 3.672 1.00 98.12 98 ASP A C 1
ATOM 746 O O . ASP A 1 98 ? -3.412 3.765 4.824 1.00 98.12 98 ASP A O 1
ATOM 750 N N . SER A 1 99 ? -2.214 2.785 3.211 1.00 98.12 99 SER A N 1
ATOM 751 C CA . SER A 1 99 ? -1.868 1.599 4.007 1.00 98.12 99 SER A CA 1
ATOM 752 C C . SER A 1 99 ? -1.010 1.907 5.238 1.00 98.12 99 SER A C 1
ATOM 754 O O . SER A 1 99 ? -1.212 1.303 6.292 1.00 98.12 99 SER A O 1
ATOM 756 N N . LEU A 1 100 ? -0.107 2.892 5.164 1.00 97.69 100 LEU A N 1
ATOM 757 C CA . LEU A 1 100 ? 0.673 3.340 6.326 1.00 97.69 100 LEU A CA 1
ATOM 758 C C . LEU A 1 100 ? -0.202 4.095 7.331 1.00 97.69 100 LEU A C 1
ATOM 760 O O . LEU A 1 100 ? -0.060 3.902 8.541 1.00 97.69 100 LEU A O 1
ATOM 764 N N . ARG A 1 101 ? -1.138 4.916 6.840 1.00 98.12 101 ARG A N 1
ATOM 765 C CA . ARG A 1 101 ? -2.126 5.610 7.681 1.00 98.12 101 ARG A CA 1
ATOM 766 C C . ARG A 1 101 ? -3.056 4.615 8.374 1.00 98.12 101 ARG A C 1
ATOM 768 O O . ARG A 1 101 ? -3.243 4.713 9.584 1.00 98.12 101 ARG A O 1
ATOM 775 N N . PHE A 1 102 ? -3.550 3.620 7.640 1.00 98.50 102 PHE A N 1
ATOM 776 C CA . PHE A 1 102 ? -4.359 2.525 8.172 1.00 98.50 102 PHE A CA 1
ATOM 777 C C . PHE A 1 102 ? -3.608 1.759 9.263 1.00 98.50 102 PHE A C 1
ATOM 779 O O . PHE A 1 102 ? -4.104 1.629 10.379 1.00 98.50 102 PHE A O 1
ATOM 786 N N . GLN A 1 103 ? -2.377 1.321 8.985 1.00 96.94 103 GLN A N 1
ATOM 787 C CA . GLN A 1 103 ? -1.569 0.580 9.952 1.00 96.94 103 GLN A CA 1
ATOM 788 C C . GLN A 1 103 ? -1.312 1.396 11.227 1.00 96.94 103 GLN A C 1
ATOM 790 O O . GLN A 1 103 ? -1.339 0.854 12.336 1.00 96.94 103 GLN A O 1
ATOM 795 N N . ARG A 1 104 ? -1.078 2.707 11.088 1.00 97.38 104 ARG A N 1
ATOM 796 C CA . ARG A 1 104 ? -0.919 3.621 12.221 1.00 97.38 104 ARG A CA 1
ATOM 797 C C . ARG A 1 104 ? -2.200 3.712 13.052 1.00 97.38 104 ARG A C 1
ATOM 799 O O . ARG A 1 104 ? -2.109 3.560 14.267 1.00 97.38 104 ARG A O 1
ATOM 806 N N . ALA A 1 105 ? -3.350 3.938 12.424 1.00 97.88 105 ALA A N 1
ATOM 807 C CA . ALA A 1 105 ? -4.637 4.046 13.110 1.00 97.88 105 ALA A CA 1
ATOM 808 C C . ALA A 1 105 ? -5.028 2.727 13.805 1.00 97.88 105 ALA A C 1
ATOM 810 O O . ALA A 1 105 ? -5.364 2.730 14.986 1.00 97.88 105 ALA A O 1
ATOM 811 N N . ALA A 1 106 ? -4.842 1.582 13.139 1.00 97.25 106 ALA A N 1
ATOM 812 C CA . ALA A 1 106 ? -5.067 0.262 13.731 1.00 97.25 106 ALA A CA 1
ATOM 813 C C . ALA A 1 106 ? -4.144 -0.013 14.933 1.00 97.25 106 ALA A C 1
ATOM 815 O O . ALA A 1 106 ? -4.556 -0.629 15.917 1.00 97.25 106 ALA A O 1
ATOM 816 N N . ARG A 1 107 ? -2.888 0.456 14.893 1.00 97.62 107 ARG A N 1
ATOM 817 C CA . ARG A 1 107 ? -1.979 0.383 16.047 1.00 97.62 107 ARG A CA 1
ATOM 818 C C . ARG A 1 107 ? -2.464 1.252 17.209 1.00 97.62 107 ARG A C 1
ATOM 820 O O . ARG A 1 107 ? -2.478 0.758 18.331 1.00 97.62 107 ARG A O 1
ATOM 827 N N . ILE A 1 108 ? -2.869 2.494 16.940 1.00 98.31 108 ILE A N 1
ATOM 828 C CA . ILE A 1 108 ? -3.408 3.413 17.957 1.00 98.31 108 ILE A CA 1
ATOM 829 C C . ILE A 1 108 ? -4.647 2.805 18.624 1.00 98.31 108 ILE A C 1
ATOM 831 O O . ILE A 1 108 ? -4.720 2.777 19.848 1.00 98.31 108 ILE A O 1
ATOM 835 N N . ALA A 1 109 ? -5.558 2.217 17.843 1.00 98.19 109 ALA A N 1
ATOM 836 C CA . ALA A 1 109 ? -6.730 1.540 18.386 1.00 98.19 109 ALA A CA 1
ATOM 837 C C . ALA A 1 109 ? -6.359 0.412 19.363 1.00 98.19 109 ALA A C 1
ATOM 839 O O . ALA A 1 109 ? -6.925 0.316 20.448 1.00 98.19 109 ALA A O 1
ATOM 840 N N . ARG A 1 110 ? -5.363 -0.421 19.026 1.00 97.19 110 ARG A N 1
ATOM 841 C CA . ARG A 1 110 ? -4.874 -1.473 19.938 1.00 97.19 110 ARG A CA 1
ATOM 842 C C . ARG A 1 110 ? -4.277 -0.903 21.225 1.00 97.19 110 ARG A C 1
ATOM 844 O O . ARG A 1 110 ? -4.490 -1.472 22.294 1.00 97.19 110 ARG A O 1
ATOM 851 N N . GLU A 1 111 ? -3.542 0.203 21.131 1.00 98.31 111 GLU A N 1
ATOM 852 C CA . GLU A 1 111 ? -2.981 0.906 22.292 1.00 98.31 111 GLU A CA 1
ATOM 853 C C . GLU A 1 111 ? -4.098 1.457 23.200 1.00 98.31 111 GLU A C 1
ATOM 855 O O . GLU A 1 111 ? -4.028 1.292 24.416 1.00 98.31 111 GLU A O 1
ATOM 860 N N . GLN A 1 112 ? -5.169 2.007 22.625 1.00 98.44 112 GLN A N 1
ATOM 861 C CA . GLN A 1 112 ? -6.344 2.502 23.358 1.00 98.44 112 GLN A CA 1
ATOM 862 C C . GLN A 1 112 ? -7.140 1.377 24.029 1.00 98.44 112 GLN A C 1
ATOM 864 O O . GLN A 1 112 ? -7.548 1.513 25.182 1.00 98.44 112 GLN A O 1
ATOM 869 N N . VAL A 1 113 ? -7.296 0.220 23.373 1.00 96.81 113 VAL A N 1
ATOM 870 C CA . VAL A 1 113 ? -7.886 -0.970 24.015 1.00 96.81 113 VAL A CA 1
ATOM 871 C C . VAL A 1 113 ? -7.068 -1.382 25.239 1.00 96.81 113 VAL A C 1
ATOM 873 O O . VAL A 1 113 ? -7.636 -1.624 26.303 1.00 96.81 113 VAL A O 1
ATOM 876 N N . ALA A 1 114 ? -5.737 -1.424 25.123 1.00 97.12 114 ALA A N 1
ATOM 877 C CA . ALA A 1 114 ? -4.858 -1.753 26.247 1.00 97.12 114 ALA A CA 1
ATOM 878 C C . ALA A 1 114 ? -4.924 -0.710 27.379 1.00 97.12 114 ALA A C 1
ATOM 880 O O . ALA A 1 114 ? -4.776 -1.062 28.549 1.00 97.12 114 ALA A O 1
ATOM 881 N N . ALA A 1 115 ? -5.190 0.554 27.041 1.00 97.81 115 ALA A N 1
ATOM 882 C CA . ALA A 1 115 ? -5.406 1.643 27.989 1.00 97.81 115 ALA A CA 1
ATOM 883 C C . ALA A 1 115 ? -6.825 1.677 28.593 1.00 97.81 115 ALA A C 1
ATOM 885 O O . ALA A 1 115 ? -7.103 2.536 29.424 1.00 97.81 115 ALA A O 1
ATOM 886 N N . SER A 1 116 ? -7.705 0.727 28.244 1.00 97.12 116 SER A N 1
ATOM 887 C CA . SER A 1 116 ? -9.117 0.709 28.661 1.00 97.12 116 SER A CA 1
ATOM 888 C C . SER A 1 116 ? -9.914 1.935 28.189 1.00 97.12 116 SER A C 1
ATOM 890 O O . SER A 1 116 ? -10.791 2.418 28.900 1.00 97.12 116 SER A O 1
ATOM 892 N N . GLU A 1 117 ? -9.638 2.403 26.968 1.00 97.88 117 GLU A N 1
ATOM 893 C CA . GLU A 1 117 ? -10.336 3.503 26.284 1.00 97.88 117 GLU A CA 1
ATOM 894 C C . GLU A 1 117 ? -11.124 2.979 25.057 1.00 97.88 117 GLU A C 1
ATOM 896 O O . GLU A 1 117 ? -10.765 3.265 23.907 1.00 97.88 117 GLU A O 1
ATOM 901 N N . PRO A 1 118 ? -12.173 2.155 25.252 1.00 96.50 118 PRO A N 1
ATOM 902 C CA . PRO A 1 118 ? -12.838 1.445 24.158 1.00 96.50 118 PRO A CA 1
ATOM 903 C C . PRO A 1 118 ? -13.545 2.368 23.155 1.00 96.50 118 PRO A C 1
ATOM 905 O O . PRO A 1 118 ? -13.554 2.062 21.963 1.00 96.50 118 PRO A O 1
ATOM 908 N N . GLU A 1 119 ? -14.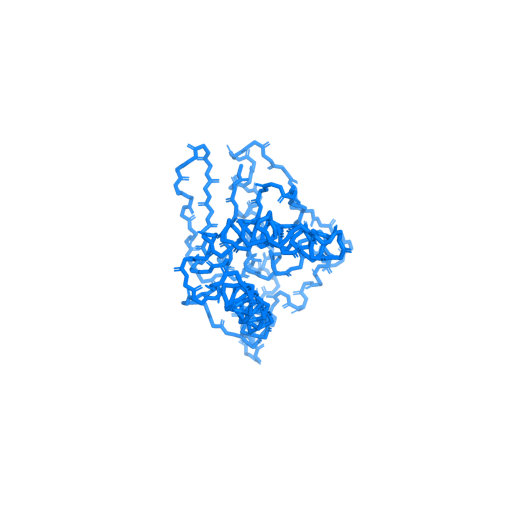089 3.509 23.580 1.00 98.00 119 GLU A N 1
ATOM 909 C CA . GLU A 1 119 ? -14.719 4.481 22.679 1.00 98.00 119 GLU A CA 1
ATOM 910 C C . GLU A 1 119 ? -13.692 5.140 21.747 1.00 98.00 119 GLU A C 1
ATOM 912 O O . GLU A 1 119 ? -13.946 5.297 20.553 1.00 98.00 119 GLU A O 1
ATOM 917 N N . ALA A 1 120 ? -12.508 5.481 22.268 1.00 98.19 120 ALA A N 1
ATOM 918 C CA . ALA A 1 120 ? -11.428 6.066 21.475 1.00 98.19 120 ALA A CA 1
ATOM 919 C C . ALA A 1 120 ? -10.842 5.047 20.482 1.00 98.19 120 ALA A C 1
ATOM 921 O O . ALA A 1 120 ? -10.557 5.386 19.328 1.00 98.19 120 ALA A O 1
ATOM 922 N N . ALA A 1 121 ? -10.724 3.785 20.911 1.00 98.38 121 ALA A N 1
ATOM 923 C CA . ALA A 1 121 ? -10.324 2.677 20.049 1.00 98.38 121 ALA A CA 1
ATOM 924 C C . ALA A 1 121 ? -11.313 2.453 18.899 1.00 98.38 121 ALA A C 1
ATOM 926 O O . ALA A 1 121 ? -10.896 2.252 17.756 1.00 98.38 121 ALA A O 1
ATOM 927 N N . LEU A 1 122 ? -12.616 2.516 19.191 1.00 98.38 122 LEU A N 1
ATOM 928 C CA . LEU A 1 122 ? -13.668 2.368 18.192 1.00 98.38 122 LEU A CA 1
ATOM 929 C C . LEU A 1 122 ? -13.592 3.469 17.125 1.00 98.38 122 LEU A C 1
ATOM 931 O O . LEU A 1 122 ? -13.676 3.165 15.935 1.00 98.38 122 LEU A O 1
ATOM 935 N N . GLU A 1 123 ? -13.381 4.722 17.529 1.00 98.12 123 GLU A N 1
ATOM 936 C CA . GLU A 1 123 ? -13.223 5.833 16.583 1.00 98.12 123 GLU A CA 1
ATOM 937 C C . GLU A 1 123 ? -11.980 5.656 15.701 1.00 98.12 123 GLU A C 1
ATOM 939 O O . GLU A 1 123 ? -12.064 5.751 14.478 1.00 98.12 123 GLU A O 1
ATOM 944 N N . SER A 1 124 ? -10.848 5.265 16.289 1.00 98.44 124 SER A N 1
ATOM 945 C CA . SER A 1 124 ? -9.612 5.025 15.533 1.00 98.44 124 SER A CA 1
ATOM 946 C C . SER A 1 124 ? -9.751 3.879 14.519 1.00 98.44 124 SER A C 1
ATOM 948 O O . SER A 1 124 ? -9.175 3.936 13.431 1.00 98.44 124 SER A O 1
ATOM 950 N N . LEU A 1 125 ? -10.530 2.835 14.834 1.00 98.50 125 LEU A N 1
ATOM 951 C CA . LEU A 1 125 ? -10.844 1.762 13.882 1.00 98.50 125 LEU A CA 1
ATOM 952 C C . LEU A 1 125 ? -11.760 2.235 12.751 1.00 98.50 125 LEU A C 1
ATOM 954 O O . LEU A 1 125 ? -11.580 1.794 11.616 1.00 98.50 125 LEU A O 1
ATOM 958 N N . ARG A 1 126 ? -12.718 3.129 13.027 1.00 98.19 126 ARG A N 1
ATOM 959 C CA . ARG A 1 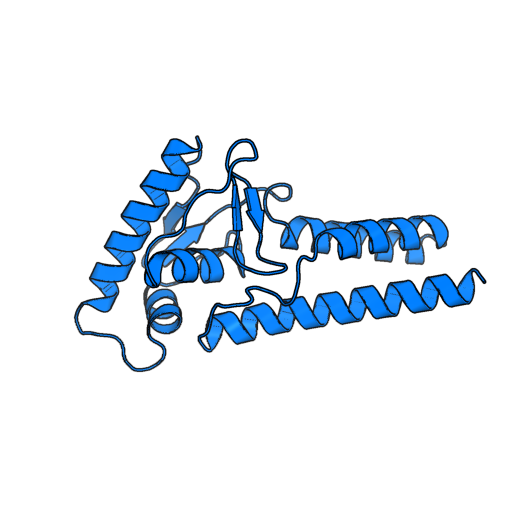126 ? -13.559 3.744 11.986 1.00 98.19 126 ARG A CA 1
ATOM 960 C C . ARG A 1 126 ? -12.716 4.571 11.026 1.00 98.19 126 ARG A C 1
ATOM 962 O O . ARG A 1 126 ? -12.748 4.303 9.830 1.00 98.19 126 ARG A O 1
ATOM 969 N N . GLU A 1 127 ? -11.875 5.459 11.551 1.00 97.38 127 GLU A N 1
ATOM 970 C CA . GLU A 1 127 ? -10.945 6.253 10.741 1.00 97.38 127 GLU A CA 1
ATOM 971 C C . GLU A 1 127 ? -10.017 5.375 9.890 1.00 97.38 127 GLU A C 1
ATOM 973 O O . GLU A 1 127 ? -9.755 5.684 8.726 1.00 97.38 127 GLU A O 1
ATOM 978 N N . ALA A 1 128 ? -9.520 4.266 10.451 1.00 98.06 128 ALA A N 1
ATOM 979 C CA . ALA A 1 128 ? -8.698 3.315 9.712 1.00 98.06 128 ALA A CA 1
ATOM 980 C C . ALA A 1 128 ? -9.485 2.694 8.545 1.00 98.06 128 ALA A C 1
ATOM 982 O O . ALA A 1 128 ? -9.008 2.671 7.409 1.00 98.06 128 ALA A O 1
ATOM 983 N N . LEU A 1 129 ? -10.689 2.190 8.817 1.00 98.56 129 LEU A N 1
ATOM 984 C CA . LEU A 1 129 ? -11.519 1.498 7.833 1.00 98.56 129 LEU A CA 1
ATOM 985 C C . LEU A 1 129 ? -12.051 2.437 6.740 1.00 98.56 129 LEU A C 1
ATOM 987 O O . LEU A 1 129 ? -12.171 2.005 5.597 1.00 98.56 129 LEU A O 1
ATOM 991 N N . ASP A 1 130 ? -12.256 3.722 7.030 1.00 98.12 130 ASP A N 1
ATOM 992 C CA . ASP A 1 130 ? -12.682 4.734 6.050 1.00 98.12 130 ASP A CA 1
ATOM 993 C C . ASP A 1 130 ? -11.636 5.015 4.954 1.00 98.12 130 ASP A C 1
ATOM 995 O O . ASP A 1 130 ? -11.956 5.570 3.900 1.00 98.12 130 ASP A O 1
ATOM 999 N N . LEU A 1 131 ? -10.378 4.605 5.151 1.00 98.19 131 LEU A N 1
ATOM 1000 C CA . LEU A 1 131 ? -9.335 4.692 4.121 1.00 98.19 131 LEU A CA 1
ATOM 1001 C C . LEU A 1 131 ? -9.538 3.678 2.983 1.00 98.19 131 LEU A C 1
ATOM 1003 O O . LEU A 1 131 ? -8.958 3.837 1.903 1.00 98.19 131 LEU A O 1
ATOM 1007 N N . TRP A 1 132 ? -10.336 2.635 3.215 1.00 98.62 132 TRP A N 1
ATOM 1008 C CA . TRP A 1 132 ? -10.551 1.553 2.267 1.00 98.62 132 TRP A CA 1
ATOM 1009 C C . TRP A 1 132 ? -11.571 1.925 1.191 1.00 98.62 132 TRP A C 1
ATOM 1011 O O . TRP A 1 132 ? -12.717 2.272 1.457 1.00 98.62 132 TRP A O 1
ATOM 1021 N N . ARG A 1 133 ? -11.162 1.774 -0.069 1.00 98.06 133 ARG A N 1
ATOM 1022 C CA . ARG A 1 133 ? -11.959 2.067 -1.274 1.00 98.06 133 ARG A CA 1
ATOM 1023 C C . ARG A 1 133 ? -12.417 0.799 -2.006 1.00 98.06 133 ARG A C 1
ATOM 1025 O O . ARG A 1 133 ? -12.969 0.882 -3.100 1.00 98.06 133 ARG A O 1
ATOM 1032 N N . GLY A 1 134 ? -12.148 -0.375 -1.437 1.00 97.62 134 GLY A N 1
ATOM 1033 C CA . GLY A 1 134 ? -12.397 -1.694 -2.027 1.00 97.62 134 GLY A CA 1
ATOM 1034 C C . GLY A 1 134 ? -11.279 -2.684 -1.682 1.00 97.62 134 GLY A C 1
ATOM 1035 O O . GLY A 1 134 ? -10.434 -2.348 -0.856 1.00 97.62 134 GLY A O 1
ATOM 1036 N N . PRO A 1 135 ? -11.255 -3.880 -2.299 1.00 98.12 135 PRO A N 1
ATOM 1037 C CA . PRO A 1 135 ? -10.153 -4.831 -2.138 1.00 98.12 135 PRO A CA 1
ATOM 1038 C C . PRO A 1 135 ? -8.808 -4.211 -2.528 1.00 98.12 135 PRO A C 1
ATOM 1040 O O . PRO A 1 135 ? -8.739 -3.429 -3.488 1.00 98.12 135 PRO A O 1
ATOM 1043 N N . ALA A 1 136 ? -7.748 -4.545 -1.796 1.00 98.44 136 ALA A N 1
ATOM 1044 C CA . ALA A 1 136 ? -6.429 -3.972 -2.022 1.00 98.44 136 ALA A CA 1
ATOM 1045 C C . ALA A 1 136 ? -5.950 -4.214 -3.465 1.00 98.44 136 ALA A C 1
ATOM 1047 O O . ALA A 1 136 ? -6.054 -5.311 -4.008 1.00 98.44 136 ALA A O 1
ATOM 1048 N N . LEU A 1 137 ? -5.439 -3.161 -4.110 1.00 98.25 137 LEU A N 1
ATOM 1049 C CA . LEU A 1 137 ? -4.943 -3.170 -5.493 1.00 98.25 137 LEU A CA 1
ATOM 1050 C C . LEU A 1 137 ? -5.921 -3.759 -6.532 1.00 98.25 137 LEU A C 1
ATOM 1052 O O . LEU A 1 137 ? -5.489 -4.253 -7.577 1.00 98.25 137 LEU A O 1
ATOM 1056 N N . ALA A 1 138 ? -7.234 -3.662 -6.285 1.00 97.06 138 ALA A N 1
ATOM 1057 C CA . ALA A 1 138 ? -8.265 -4.179 -7.183 1.00 97.06 138 ALA A CA 1
ATOM 1058 C C . ALA A 1 138 ? -8.048 -3.745 -8.647 1.00 97.06 138 ALA A C 1
ATOM 1060 O O . ALA A 1 138 ? -7.820 -2.571 -8.951 1.00 97.06 138 ALA A O 1
ATOM 1061 N N . GLY A 1 139 ? -8.141 -4.713 -9.562 1.00 94.00 139 GLY A N 1
ATOM 1062 C CA . GLY A 1 139 ? -7.906 -4.522 -10.998 1.00 94.00 139 GLY A CA 1
ATOM 1063 C C . GLY A 1 139 ? -6.457 -4.744 -11.447 1.00 94.00 139 GLY A C 1
ATOM 1064 O O . GLY A 1 139 ? -6.200 -4.771 -12.652 1.00 94.00 139 GLY A O 1
ATOM 1065 N N . LEU A 1 140 ? -5.515 -4.944 -10.521 1.00 94.75 140 LEU A N 1
ATOM 1066 C CA . LEU A 1 140 ? -4.175 -5.440 -10.830 1.00 94.75 140 LEU A CA 1
ATOM 1067 C C . LEU A 1 140 ? -4.077 -6.936 -10.530 1.00 94.75 140 LEU A C 1
ATOM 1069 O O . LEU A 1 140 ? -4.590 -7.415 -9.527 1.00 94.75 140 LEU A O 1
ATOM 1073 N N . THR A 1 141 ? -3.401 -7.654 -11.422 1.00 91.25 141 THR A N 1
ATOM 1074 C CA . THR A 1 141 ? -3.188 -9.103 -11.343 1.00 91.25 141 THR A CA 1
ATOM 1075 C C . THR A 1 141 ? -1.701 -9.426 -11.374 1.00 91.25 141 THR A C 1
ATOM 1077 O O . THR A 1 141 ? -0.898 -8.627 -11.885 1.00 91.25 141 THR A O 1
ATOM 1080 N N . GLY A 1 142 ? -1.360 -10.613 -10.879 1.00 90.06 142 GLY A N 1
ATOM 1081 C CA . GLY A 1 142 ? 0.001 -11.147 -10.825 1.00 90.06 142 GLY A CA 1
ATOM 1082 C C . GLY A 1 142 ? 0.328 -11.634 -9.420 1.00 90.06 142 GLY A C 1
ATOM 1083 O O . GLY A 1 142 ? -0.036 -10.987 -8.434 1.00 90.06 142 GLY A O 1
ATOM 1084 N N . ARG A 1 143 ? 1.045 -12.757 -9.309 1.00 91.50 143 ARG A N 1
ATOM 1085 C CA . ARG A 1 143 ? 1.133 -13.516 -8.045 1.00 91.50 143 ARG A CA 1
ATOM 1086 C C . ARG A 1 143 ? 1.668 -12.695 -6.879 1.00 91.50 143 ARG A C 1
ATOM 1088 O O . ARG A 1 143 ? 1.189 -12.803 -5.757 1.00 91.50 143 ARG A O 1
ATOM 1095 N N . LEU A 1 144 ? 2.679 -11.870 -7.143 1.00 91.00 144 LEU A N 1
ATOM 1096 C CA . LEU A 1 144 ? 3.300 -11.035 -6.118 1.00 91.00 144 LEU A CA 1
ATOM 1097 C C . LEU A 1 144 ? 2.370 -9.913 -5.646 1.00 91.00 144 LEU A C 1
ATOM 1099 O O . LEU A 1 144 ? 2.338 -9.604 -4.456 1.00 91.00 144 LEU A O 1
ATOM 1103 N N . ILE A 1 145 ? 1.630 -9.307 -6.577 1.00 95.12 145 ILE A N 1
ATOM 1104 C CA . ILE A 1 145 ? 0.676 -8.236 -6.278 1.00 95.12 145 ILE A CA 1
ATOM 1105 C C . ILE A 1 145 ? -0.497 -8.808 -5.486 1.00 95.12 145 ILE A C 1
ATOM 1107 O O . ILE A 1 145 ? -0.849 -8.250 -4.454 1.00 95.12 145 ILE A O 1
ATOM 1111 N N . GLU A 1 146 ? -1.040 -9.942 -5.923 1.00 95.56 146 GLU A N 1
ATOM 1112 C CA . GLU A 1 146 ? -2.154 -10.633 -5.269 1.00 95.56 146 GLU A CA 1
ATOM 1113 C C . GLU A 1 146 ? -1.784 -11.100 -3.858 1.00 95.56 146 GLU A C 1
ATOM 1115 O O . GLU A 1 146 ? -2.545 -10.871 -2.925 1.00 95.56 146 GLU A O 1
ATOM 1120 N N . ALA A 1 147 ? -0.589 -11.666 -3.659 1.00 94.75 147 ALA A N 1
ATOM 1121 C CA . ALA A 1 147 ? -0.123 -12.054 -2.326 1.00 94.75 147 ALA A CA 1
ATOM 1122 C C . ALA A 1 147 ? 0.050 -10.847 -1.385 1.00 94.75 147 ALA A C 1
ATOM 1124 O O . ALA A 1 147 ? -0.245 -10.932 -0.194 1.00 94.75 147 ALA A O 1
ATOM 1125 N N . GLY A 1 148 ? 0.537 -9.716 -1.907 1.00 95.00 148 GLY A N 1
ATOM 1126 C CA . GLY A 1 148 ? 0.647 -8.479 -1.136 1.00 95.00 148 GLY A CA 1
ATOM 1127 C C . GLY A 1 148 ? -0.712 -7.850 -0.823 1.00 95.00 148 GLY A C 1
ATOM 1128 O O . GLY A 1 148 ? -0.916 -7.377 0.292 1.00 95.00 148 GLY A O 1
ATOM 1129 N N . ALA A 1 149 ? -1.636 -7.865 -1.784 1.00 97.12 149 ALA A N 1
ATOM 1130 C CA . ALA A 1 149 ? -3.004 -7.383 -1.624 1.00 97.12 149 ALA A CA 1
ATOM 1131 C C . ALA A 1 149 ? -3.775 -8.208 -0.588 1.00 97.12 149 ALA A C 1
ATOM 1133 O O . ALA A 1 149 ? -4.359 -7.631 0.325 1.00 97.12 149 ALA A O 1
ATOM 1134 N N . LEU A 1 150 ? -3.680 -9.540 -0.663 1.00 97.44 150 LEU A N 1
ATOM 1135 C CA . LEU A 1 150 ? -4.330 -10.453 0.276 1.00 97.44 150 LEU A CA 1
ATOM 1136 C C . LEU A 1 150 ? -3.942 -10.153 1.725 1.00 97.44 150 LEU A C 1
ATOM 1138 O O . LEU A 1 150 ? -4.811 -10.082 2.582 1.00 97.44 150 LEU A O 1
ATOM 1142 N N . ARG A 1 151 ? -2.655 -9.897 1.993 1.00 96.31 151 ARG A N 1
ATOM 1143 C CA . ARG A 1 151 ? -2.195 -9.527 3.340 1.00 96.31 151 ARG A CA 1
ATOM 1144 C C . ARG A 1 151 ? -2.885 -8.265 3.860 1.00 96.31 151 ARG A C 1
ATOM 1146 O O . ARG A 1 151 ? -3.214 -8.182 5.036 1.00 96.31 151 ARG A O 1
ATOM 1153 N N . TRP A 1 152 ? -3.085 -7.266 3.003 1.00 97.94 152 TRP A N 1
ATOM 1154 C CA . TRP A 1 152 ? -3.811 -6.065 3.404 1.00 97.94 152 TRP A CA 1
ATOM 1155 C C . TRP A 1 152 ? -5.294 -6.364 3.627 1.00 97.94 152 TRP A C 1
ATOM 1157 O O . TRP A 1 152 ? -5.858 -5.871 4.600 1.00 97.94 152 TRP A O 1
ATOM 1167 N N . ASP A 1 153 ? -5.922 -7.171 2.771 1.00 98.19 153 ASP A N 1
ATOM 1168 C CA . ASP A 1 153 ? -7.322 -7.572 2.946 1.00 98.19 153 ASP A CA 1
ATOM 1169 C C . ASP A 1 153 ? -7.529 -8.377 4.250 1.00 98.19 153 ASP A C 1
ATOM 1171 O O . ASP A 1 153 ? -8.545 -8.211 4.923 1.00 98.19 153 ASP A O 1
ATOM 1175 N N . GLU A 1 154 ? -6.548 -9.183 4.670 1.00 98.12 154 GLU A N 1
ATOM 1176 C CA . GLU A 1 154 ? -6.535 -9.854 5.980 1.00 98.12 154 GLU A CA 1
ATOM 1177 C C . GLU A 1 154 ? -6.455 -8.848 7.141 1.00 98.12 154 GLU A C 1
ATOM 1179 O O . GLU A 1 154 ? -7.217 -8.945 8.104 1.00 98.12 154 GLU A O 1
ATOM 1184 N N . GLU A 1 155 ? -5.587 -7.836 7.044 1.00 97.62 155 GLU A N 1
ATOM 1185 C CA . GLU A 1 155 ? -5.504 -6.761 8.045 1.00 97.62 155 GLU A CA 1
ATOM 1186 C C . GLU A 1 155 ? -6.808 -5.950 8.129 1.00 97.62 155 GLU A C 1
ATOM 1188 O O . GLU A 1 155 ? -7.224 -5.544 9.217 1.00 97.62 155 GLU A O 1
ATOM 1193 N N . ARG A 1 156 ? -7.490 -5.740 6.995 1.00 98.50 156 ARG A N 1
ATOM 1194 C CA . ARG A 1 156 ? -8.827 -5.136 6.966 1.00 98.50 156 ARG A CA 1
ATOM 1195 C C . ARG A 1 156 ? -9.824 -5.971 7.754 1.00 98.50 156 ARG A C 1
ATOM 1197 O O . ARG A 1 156 ? -10.535 -5.419 8.589 1.00 98.50 156 ARG A O 1
ATOM 1204 N N . ALA A 1 157 ? -9.878 -7.275 7.487 1.00 98.56 157 ALA A N 1
ATOM 1205 C CA . ALA A 1 157 ? -10.801 -8.185 8.154 1.00 98.56 157 ALA A CA 1
ATOM 1206 C C . ALA A 1 157 ? -10.576 -8.184 9.673 1.00 98.56 157 ALA A C 1
ATOM 1208 O O . ALA A 1 157 ? -11.535 -8.060 10.431 1.00 98.56 157 ALA A O 1
ATOM 1209 N N . ALA A 1 158 ? -9.315 -8.205 10.116 1.00 98.25 158 ALA A N 1
ATOM 1210 C CA . ALA A 1 158 ? -8.969 -8.106 11.533 1.00 98.25 158 ALA A CA 1
ATOM 1211 C C . ALA A 1 158 ? -9.426 -6.777 12.167 1.00 98.25 158 ALA A C 1
ATOM 1213 O O . ALA A 1 158 ? -9.894 -6.755 13.306 1.00 98.25 158 ALA A O 1
ATOM 1214 N N . ALA A 1 159 ? -9.318 -5.657 11.445 1.00 98.44 159 ALA A N 1
ATOM 1215 C CA . ALA A 1 159 ? -9.811 -4.364 11.918 1.00 98.44 159 ALA A CA 1
ATOM 1216 C C . ALA A 1 159 ? -11.351 -4.298 11.968 1.00 98.44 159 ALA A C 1
ATOM 1218 O O . ALA A 1 159 ? -11.904 -3.728 12.909 1.00 98.44 159 ALA A O 1
ATOM 1219 N N . GLU A 1 160 ? -12.047 -4.888 10.991 1.00 98.50 160 GLU A N 1
ATOM 1220 C CA . GLU A 1 160 ? -13.513 -5.000 10.991 1.00 98.50 160 GLU A CA 1
ATOM 1221 C C . GLU A 1 160 ? -14.012 -5.861 12.164 1.00 98.50 160 GLU A C 1
ATOM 1223 O O . GLU A 1 160 ? -14.955 -5.464 12.851 1.00 98.50 160 GLU A O 1
ATOM 1228 N N . GLU A 1 161 ? -13.349 -6.986 12.447 1.00 98.50 161 GLU A N 1
ATOM 1229 C CA . GLU A 1 161 ? -13.644 -7.854 13.594 1.00 98.50 161 GLU A CA 1
ATOM 1230 C C . GLU A 1 161 ? -13.441 -7.117 14.924 1.00 98.50 161 GLU A C 1
ATOM 1232 O O . GLU A 1 161 ? -14.363 -7.046 15.738 1.00 98.50 161 GLU A O 1
ATOM 1237 N N . ALA A 1 162 ? -12.285 -6.471 15.112 1.00 98.00 162 ALA A N 1
ATOM 1238 C CA . ALA A 1 162 ? -12.001 -5.690 16.315 1.00 98.00 162 ALA A CA 1
ATOM 1239 C C . ALA A 1 162 ? -13.024 -4.561 16.537 1.00 98.00 162 ALA A C 1
ATOM 1241 O O . ALA A 1 162 ? -13.423 -4.294 17.673 1.00 98.00 162 ALA A O 1
ATOM 1242 N N . ARG A 1 163 ? -13.481 -3.909 15.458 1.00 98.38 163 ARG A N 1
ATOM 1243 C CA . ARG A 1 163 ? -14.522 -2.877 15.533 1.00 98.38 163 ARG A CA 1
ATOM 1244 C C . ARG A 1 163 ? -15.836 -3.470 16.029 1.00 98.38 163 ARG A C 1
ATOM 1246 O O . ARG A 1 163 ? -16.432 -2.925 16.955 1.00 98.38 163 ARG A O 1
ATOM 1253 N N . ALA A 1 164 ? -16.264 -4.584 15.436 1.00 98.31 164 ALA A N 1
ATOM 1254 C CA . ALA A 1 164 ? -17.509 -5.252 15.797 1.00 98.31 164 ALA A CA 1
ATOM 1255 C C . ALA A 1 164 ? -17.498 -5.730 17.259 1.00 98.31 164 ALA A C 1
ATOM 1257 O O . ALA A 1 164 ? -18.489 -5.565 17.969 1.00 98.31 164 ALA A O 1
ATOM 1258 N N . GLU A 1 165 ? -16.372 -6.263 17.744 1.00 97.69 165 GLU A N 1
ATOM 1259 C CA . GLU A 1 165 ? -16.222 -6.642 19.152 1.00 97.69 165 GLU A CA 1
ATOM 1260 C C . GLU A 1 165 ? -16.395 -5.458 20.110 1.00 97.69 165 GLU A C 1
ATOM 1262 O O . GLU A 1 165 ? -17.050 -5.597 21.144 1.00 97.69 165 GLU A O 1
ATOM 1267 N N . LEU A 1 166 ? -15.812 -4.297 19.793 1.00 97.81 166 LEU A N 1
ATOM 1268 C CA . LEU A 1 166 ? -15.959 -3.096 20.617 1.00 97.81 166 LEU A CA 1
ATOM 1269 C C . LEU A 1 166 ? -17.392 -2.564 20.591 1.00 97.81 166 LEU A C 1
ATOM 1271 O O . LEU A 1 166 ? -17.921 -2.217 21.644 1.00 97.81 166 LEU A O 1
ATOM 1275 N N . GLU A 1 167 ? -18.040 -2.553 19.425 1.00 97.38 167 GLU A N 1
ATOM 1276 C CA . GLU A 1 167 ? -19.444 -2.145 19.295 1.00 97.38 167 GLU A CA 1
ATOM 1277 C C . GLU A 1 167 ? -20.369 -3.031 20.140 1.00 97.38 167 GLU A C 1
ATOM 1279 O O . GLU A 1 167 ? -21.254 -2.511 20.813 1.00 97.38 167 GLU A O 1
ATOM 1284 N N . LEU A 1 168 ? -20.124 -4.346 20.188 1.00 97.12 168 LEU A N 1
ATOM 1285 C CA . LEU A 1 168 ? -20.877 -5.267 21.045 1.00 97.12 168 LEU A CA 1
ATOM 1286 C C . LEU A 1 168 ? -20.631 -5.049 22.543 1.00 97.12 168 LEU A C 1
ATOM 1288 O O . LEU A 1 168 ? -21.539 -5.263 23.337 1.00 97.12 168 LEU A O 1
ATOM 1292 N N . ARG A 1 169 ? -19.416 -4.661 22.949 1.00 94.44 169 ARG A N 1
ATOM 1293 C CA . ARG A 1 169 ? -19.088 -4.394 24.364 1.00 94.44 169 ARG A CA 1
ATOM 1294 C C . ARG A 1 169 ? -19.671 -3.077 24.876 1.00 94.44 169 ARG A C 1
ATOM 1296 O O . ARG A 1 169 ? -19.846 -2.941 26.083 1.00 94.44 169 ARG A O 1
ATOM 1303 N N . LEU A 1 170 ? -19.896 -2.117 23.981 1.00 94.06 170 LEU A N 1
ATOM 1304 C CA . LEU A 1 170 ? -20.410 -0.780 24.294 1.00 94.06 170 LEU A CA 1
ATOM 1305 C C . LEU A 1 170 ? -21.939 -0.661 24.152 1.00 94.06 170 LEU A C 1
ATOM 1307 O O . LEU A 1 170 ? -22.491 0.377 24.518 1.00 94.06 170 LEU A O 1
ATOM 1311 N N . ALA A 1 171 ? -22.599 -1.684 23.602 1.00 88.25 171 ALA A N 1
ATOM 1312 C CA . ALA A 1 171 ? -24.056 -1.783 23.484 1.00 88.25 171 ALA A CA 1
ATOM 1313 C C . ALA A 1 171 ? -24.719 -2.184 24.812 1.00 88.25 171 ALA A C 1
ATOM 1315 O O . ALA A 1 171 ? -25.796 -1.616 25.110 1.00 88.25 171 ALA A O 1
#

Foldseek 3Di:
DAWEQLEATFDDAPNHTDDQDDQLQSQLCLLQLLPAQDWDALVNSLCSRQPPDGDPCSSVVNVVSLVVVCVSQVVSVHRQWDDDPRTIHHHDDLRRYLLSLLVVLQVVLVVCVVVVNLVSSLVSLVVSLVSHPDQGNPPRDGDSSVVSSVVSVVVNVVSVVSNVVSVVVVD